Protein AF-A0A3C1LFJ2-F1 (afdb_monomer_lite)

Sequence (70 aa):
MKKLVQSVTALAAAVLVTLGAAAQEKTVEVGGAPMYPSKNIVENAVNSKDHTTLVAAVKAAGLVETLQSV

Structure (mmCIF, N/CA/C/O backbone):
data_AF-A0A3C1LFJ2-F1
#
_entry.id   AF-A0A3C1LFJ2-F1
#
loop_
_atom_site.group_PDB
_atom_site.id
_atom_site.type_symbol
_atom_site.la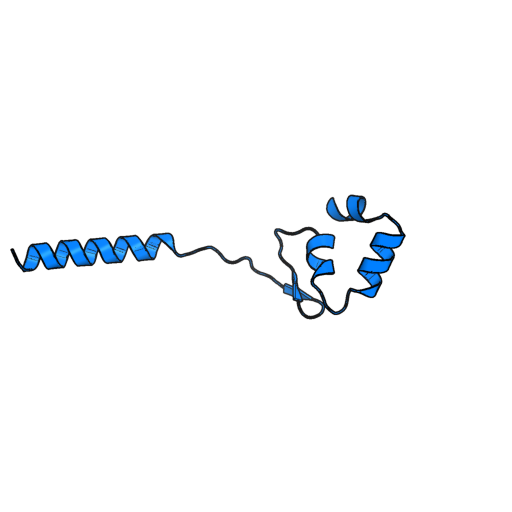bel_atom_id
_atom_site.label_alt_id
_atom_site.label_comp_id
_atom_site.label_asym_id
_atom_site.label_entity_id
_atom_site.label_seq_id
_atom_site.pdbx_PDB_ins_code
_atom_site.Cartn_x
_atom_site.Cartn_y
_atom_site.Cartn_z
_atom_site.occupancy
_atom_site.B_iso_or_equiv
_atom_site.auth_seq_id
_atom_site.auth_comp_id
_atom_site.auth_asym_id
_atom_site.auth_atom_id
_atom_site.pdbx_PDB_model_num
ATOM 1 N N . MET A 1 1 ? 25.642 13.087 -51.656 1.00 58.91 1 MET A N 1
ATOM 2 C CA . MET A 1 1 ? 24.372 13.557 -51.050 1.00 58.91 1 MET A CA 1
ATOM 3 C C . MET A 1 1 ? 23.552 12.423 -50.434 1.00 58.91 1 MET A C 1
ATOM 5 O O . MET A 1 1 ? 23.303 12.486 -49.243 1.00 58.91 1 MET A O 1
ATOM 9 N N . LYS A 1 2 ? 23.220 11.345 -51.166 1.00 51.31 2 LYS A N 1
ATOM 10 C CA . LYS A 1 2 ? 22.454 10.194 -50.625 1.00 51.31 2 LYS A CA 1
ATOM 11 C C . LYS A 1 2 ? 23.099 9.525 -49.394 1.00 51.31 2 LYS A C 1
ATOM 13 O O . LYS A 1 2 ? 22.418 9.295 -48.406 1.00 51.31 2 LYS A O 1
ATOM 18 N N . LYS A 1 3 ? 24.427 9.336 -49.409 1.00 52.84 3 LYS A N 1
ATOM 19 C CA . LYS A 1 3 ? 25.181 8.775 -48.270 1.00 52.84 3 LYS A CA 1
ATOM 20 C C . LYS A 1 3 ? 25.169 9.671 -47.022 1.00 52.84 3 LYS A C 1
ATOM 22 O O . LYS A 1 3 ? 25.132 9.154 -45.921 1.00 52.84 3 LYS A O 1
ATOM 27 N N . LEU A 1 4 ? 25.132 10.996 -47.196 1.00 59.03 4 LEU A N 1
ATOM 28 C CA . LEU A 1 4 ? 25.106 11.963 -46.090 1.00 59.03 4 LEU A CA 1
ATOM 29 C C . LEU A 1 4 ? 23.728 11.996 -45.407 1.00 59.03 4 LEU A C 1
ATOM 31 O O . LEU A 1 4 ? 23.645 12.024 -44.186 1.00 59.03 4 LEU A O 1
ATOM 35 N N . VAL A 1 5 ? 22.647 11.901 -46.190 1.00 60.91 5 VAL A N 1
ATOM 36 C CA . VAL A 1 5 ? 21.267 11.814 -45.675 1.00 60.91 5 VAL A CA 1
ATOM 37 C C . VAL A 1 5 ? 21.042 10.515 -44.889 1.00 60.91 5 VAL A C 1
ATOM 39 O O . VAL A 1 5 ? 20.402 10.545 -43.840 1.00 60.91 5 VAL A O 1
ATOM 42 N N . GLN A 1 6 ? 21.618 9.393 -45.343 1.00 59.03 6 GLN A N 1
ATOM 43 C CA . GLN A 1 6 ? 21.571 8.102 -44.638 1.00 59.03 6 GLN A CA 1
ATOM 44 C C . GLN A 1 6 ? 22.355 8.119 -43.313 1.00 59.03 6 GLN A C 1
ATOM 46 O O . GLN A 1 6 ? 21.911 7.538 -42.327 1.00 59.03 6 GLN A O 1
ATOM 51 N N . SER A 1 7 ? 23.495 8.815 -43.256 1.00 59.09 7 SER A N 1
ATOM 52 C CA . SER A 1 7 ? 24.281 8.955 -42.021 1.00 59.09 7 SER A CA 1
ATOM 53 C C . SER A 1 7 ? 23.593 9.842 -40.978 1.00 59.09 7 SER A C 1
ATOM 55 O O . SER A 1 7 ? 23.624 9.524 -39.792 1.00 59.09 7 SER A O 1
ATOM 57 N N . VAL A 1 8 ? 22.927 10.920 -41.405 1.00 60.31 8 VAL A N 1
ATOM 58 C CA . VAL A 1 8 ? 22.190 11.823 -40.501 1.00 60.31 8 VAL A CA 1
ATOM 59 C C . VAL A 1 8 ? 20.935 11.148 -39.932 1.00 60.31 8 VAL A C 1
ATOM 61 O O . VAL A 1 8 ? 20.632 11.310 -38.753 1.00 60.31 8 VAL A O 1
ATOM 64 N N . THR A 1 9 ? 20.239 10.329 -40.727 1.00 59.56 9 THR A N 1
ATOM 65 C CA . THR A 1 9 ? 19.077 9.554 -40.248 1.00 59.56 9 THR A CA 1
ATOM 66 C C . THR A 1 9 ? 19.471 8.421 -39.295 1.00 59.56 9 THR A C 1
ATOM 68 O O . THR A 1 9 ? 18.780 8.207 -38.301 1.00 59.56 9 THR A O 1
ATOM 71 N N . ALA A 1 10 ? 20.604 7.748 -39.521 1.00 59.31 10 ALA A N 1
ATOM 72 C CA . ALA A 1 10 ? 21.120 6.734 -38.595 1.00 59.31 10 ALA A CA 1
ATOM 73 C C . ALA A 1 10 ? 21.560 7.329 -37.243 1.00 59.31 10 ALA A C 1
ATOM 75 O O . ALA A 1 10 ? 21.330 6.722 -36.197 1.00 59.31 10 ALA A O 1
ATOM 76 N N . LEU A 1 11 ? 22.140 8.536 -37.246 1.00 57.88 11 LEU A N 1
ATOM 77 C CA . LEU A 1 11 ? 22.546 9.222 -36.017 1.00 57.88 11 LEU A CA 1
ATOM 78 C C . LEU A 1 11 ? 21.337 9.725 -35.208 1.00 57.88 11 LEU A C 1
ATOM 80 O O . LEU A 1 11 ? 21.335 9.622 -33.985 1.00 57.88 11 LEU A O 1
ATOM 84 N N . ALA A 1 12 ? 20.278 10.191 -35.879 1.00 58.66 12 ALA A N 1
ATOM 85 C CA . ALA A 1 12 ? 19.029 10.584 -35.223 1.00 58.66 12 ALA A CA 1
ATOM 86 C C . ALA A 1 12 ? 18.304 9.395 -34.560 1.00 58.66 12 ALA A C 1
ATOM 88 O O . ALA A 1 12 ? 17.736 9.545 -33.480 1.00 58.66 12 ALA A O 1
ATOM 89 N N . ALA A 1 13 ? 18.369 8.200 -35.160 1.00 57.72 13 ALA A N 1
ATOM 90 C CA . ALA A 1 13 ? 17.793 6.987 -34.578 1.00 57.72 13 ALA A CA 1
ATOM 91 C C . ALA A 1 13 ? 18.554 6.501 -33.328 1.00 57.72 13 ALA A C 1
ATOM 93 O O . ALA A 1 13 ? 17.934 6.001 -32.392 1.00 57.72 13 ALA A O 1
ATOM 94 N N . ALA A 1 14 ? 19.878 6.687 -33.270 1.00 57.03 14 ALA A N 1
ATOM 95 C CA . ALA A 1 14 ? 20.694 6.276 -32.123 1.00 57.03 14 ALA A CA 1
ATOM 96 C C . ALA A 1 14 ? 20.470 7.143 -30.867 1.00 57.03 14 ALA A C 1
ATOM 98 O O . ALA A 1 14 ? 20.563 6.636 -29.751 1.00 57.03 14 ALA A O 1
ATOM 99 N N . VAL A 1 15 ? 20.123 8.426 -31.032 1.00 58.50 15 VAL A N 1
ATOM 100 C CA . VAL A 1 15 ? 19.834 9.341 -29.908 1.00 58.50 15 VAL A CA 1
ATOM 101 C C . VAL A 1 15 ? 18.500 9.012 -29.223 1.00 58.50 15 VAL A C 1
ATOM 103 O O . VAL A 1 15 ? 18.353 9.236 -28.027 1.00 58.50 15 VAL A O 1
ATOM 106 N N . LEU A 1 16 ? 17.538 8.422 -29.938 1.00 57.56 16 LEU A N 1
ATOM 107 C CA . LEU A 1 16 ? 16.239 8.040 -29.366 1.00 57.56 16 LEU A CA 1
ATOM 108 C C . LEU A 1 16 ? 16.324 6.810 -28.444 1.00 57.56 16 LEU A C 1
ATOM 110 O O . LEU A 1 16 ? 15.494 6.662 -27.551 1.00 57.56 16 LEU A O 1
ATOM 114 N N . VAL A 1 17 ? 17.328 5.945 -28.621 1.00 58.34 17 VAL A N 1
ATOM 115 C CA . VAL A 1 17 ? 17.472 4.702 -27.838 1.00 58.34 17 VAL A CA 1
ATOM 116 C C . VAL A 1 17 ? 18.123 4.952 -26.470 1.00 58.34 17 VAL A C 1
ATOM 118 O O . VAL A 1 17 ? 17.845 4.226 -25.518 1.00 58.34 17 VAL A O 1
ATOM 121 N N . THR A 1 18 ? 18.940 5.998 -26.320 1.00 56.56 18 THR A N 1
ATOM 122 C CA . THR A 1 18 ? 19.646 6.291 -25.056 1.00 56.56 18 THR A CA 1
ATOM 123 C C . THR A 1 18 ? 18.789 7.009 -24.010 1.00 56.56 18 THR A C 1
ATOM 125 O O . THR A 1 18 ? 19.163 7.037 -22.841 1.00 56.56 18 THR A O 1
ATOM 128 N N . LEU A 1 19 ? 17.624 7.542 -24.389 1.00 59.03 19 LEU A N 1
ATOM 129 C CA . LEU A 1 19 ? 16.692 8.229 -23.481 1.00 59.03 19 LEU A CA 1
ATOM 130 C C . LEU A 1 19 ? 15.715 7.277 -22.761 1.00 59.03 19 LEU A C 1
ATOM 132 O O . LEU A 1 19 ? 14.972 7.718 -21.889 1.00 59.03 19 LEU A O 1
ATOM 136 N N . GLY A 1 20 ? 15.679 5.990 -23.131 1.00 56.69 20 GLY A N 1
ATOM 137 C CA . GLY A 1 20 ? 14.574 5.086 -22.780 1.00 56.69 20 GLY A CA 1
ATOM 138 C C . GLY A 1 20 ? 14.831 4.050 -21.682 1.00 56.69 20 GLY A C 1
ATOM 139 O O . GLY A 1 20 ? 13.907 3.324 -21.325 1.00 56.69 20 GLY A O 1
ATOM 140 N N . ALA A 1 21 ? 16.044 3.938 -21.138 1.00 60.31 21 ALA A N 1
ATOM 141 C CA . ALA A 1 21 ? 16.328 2.954 -20.091 1.00 60.31 21 ALA A CA 1
ATOM 142 C C . ALA A 1 21 ? 15.954 3.505 -18.701 1.00 60.31 21 ALA A C 1
ATOM 144 O O . ALA A 1 21 ? 16.822 3.858 -17.905 1.00 60.31 21 ALA A O 1
ATOM 145 N N . ALA A 1 22 ? 14.654 3.603 -18.410 1.00 66.25 22 ALA A N 1
ATOM 146 C CA . ALA A 1 22 ? 14.184 3.843 -17.049 1.00 66.25 22 ALA A CA 1
ATOM 147 C C . ALA A 1 22 ? 14.561 2.631 -16.178 1.00 66.25 22 ALA A C 1
ATOM 149 O O . ALA A 1 22 ? 14.122 1.510 -16.437 1.00 66.25 22 ALA A O 1
ATOM 150 N N . ALA A 1 23 ? 15.412 2.841 -15.173 1.00 73.31 23 ALA A N 1
ATOM 151 C CA . ALA A 1 23 ? 15.799 1.794 -14.236 1.00 73.31 23 ALA A CA 1
ATOM 152 C C . ALA A 1 23 ? 14.567 1.343 -13.437 1.00 73.31 23 ALA A C 1
ATOM 154 O O . ALA A 1 23 ? 14.009 2.112 -12.658 1.00 73.31 23 ALA A O 1
ATOM 155 N N . GLN A 1 24 ? 14.125 0.105 -13.653 1.00 78.50 24 GLN A N 1
ATOM 156 C CA . GLN A 1 24 ? 12.999 -0.470 -12.925 1.00 78.50 24 GLN A CA 1
ATOM 157 C C . GLN A 1 24 ? 13.466 -0.935 -11.539 1.00 78.50 24 GLN A C 1
ATOM 159 O O . GLN A 1 24 ? 14.508 -1.582 -11.414 1.00 78.50 24 GLN A O 1
ATOM 164 N N . GLU A 1 25 ? 12.707 -0.607 -10.494 1.00 88.56 25 GLU A N 1
ATOM 165 C CA . GLU A 1 25 ? 13.024 -1.046 -9.134 1.00 88.56 25 GLU A CA 1
ATOM 166 C C . GLU A 1 25 ? 12.942 -2.571 -9.010 1.00 88.56 25 GLU A C 1
ATOM 168 O O . GLU A 1 25 ? 12.050 -3.216 -9.567 1.00 88.56 25 GLU A O 1
ATOM 173 N N . LYS A 1 26 ? 13.859 -3.157 -8.234 1.00 92.00 26 LYS A N 1
ATOM 174 C CA . LYS A 1 26 ? 13.791 -4.575 -7.883 1.00 92.00 26 LYS A CA 1
ATOM 175 C C . LYS A 1 26 ? 12.734 -4.765 -6.794 1.00 92.00 26 LYS A C 1
ATOM 177 O O . LYS A 1 26 ? 13.006 -4.514 -5.623 1.00 92.00 26 LYS A O 1
ATOM 182 N N . THR A 1 27 ? 11.550 -5.214 -7.189 1.00 94.00 27 THR A N 1
ATOM 183 C CA . THR A 1 27 ? 10.424 -5.463 -6.283 1.00 94.00 27 THR A CA 1
ATOM 184 C C . THR A 1 27 ? 10.403 -6.903 -5.772 1.00 94.00 27 THR A C 1
ATOM 186 O O . THR A 1 27 ? 11.029 -7.804 -6.340 1.00 94.00 27 THR A O 1
ATOM 189 N N . VAL A 1 28 ? 9.673 -7.119 -4.679 1.00 93.62 28 VAL A N 1
ATOM 190 C CA . VAL A 1 28 ? 9.299 -8.452 -4.185 1.00 93.62 28 VAL A CA 1
ATOM 191 C C . VAL A 1 28 ? 7.784 -8.592 -4.224 1.00 93.62 28 VAL A C 1
ATOM 193 O O . VAL A 1 28 ? 7.075 -7.631 -3.949 1.00 93.62 28 VAL A O 1
ATOM 196 N N . GLU A 1 29 ? 7.278 -9.774 -4.558 1.00 94.06 29 GLU A N 1
ATOM 197 C CA . GLU A 1 29 ? 5.839 -10.047 -4.515 1.00 94.06 29 GLU A CA 1
ATOM 198 C C . GLU A 1 29 ? 5.436 -10.460 -3.099 1.00 94.06 29 GLU A C 1
ATOM 200 O O . GLU A 1 29 ? 5.950 -11.446 -2.565 1.00 94.06 29 GLU A O 1
ATOM 205 N N . VAL A 1 30 ? 4.508 -9.722 -2.489 1.00 90.56 30 VAL A N 1
ATOM 206 C CA . VAL A 1 30 ? 3.955 -10.04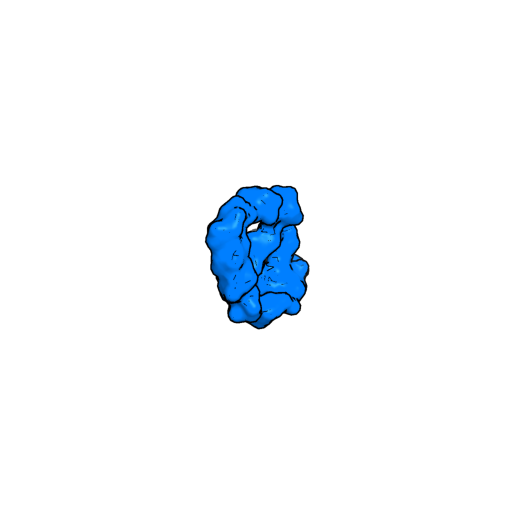8 -1.169 1.00 90.56 30 VAL A CA 1
ATOM 207 C C . VAL A 1 30 ? 2.446 -9.852 -1.210 1.00 90.56 30 VAL A C 1
ATOM 209 O O . VAL A 1 30 ? 1.939 -8.797 -1.586 1.00 90.56 30 VAL A O 1
ATOM 212 N N . GLY A 1 31 ? 1.704 -10.89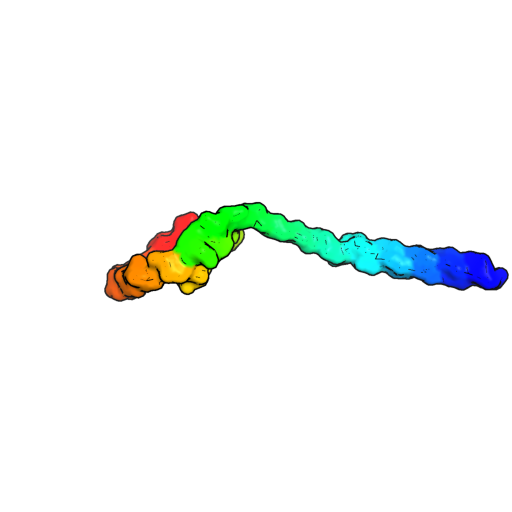3 -0.838 1.00 86.81 31 GLY A N 1
ATOM 213 C CA . GLY A 1 31 ? 0.244 -10.854 -0.828 1.00 86.81 31 GLY A CA 1
ATOM 214 C C . GLY A 1 31 ? -0.383 -10.515 -2.187 1.00 86.81 31 GLY A C 1
ATOM 215 O O . GLY A 1 31 ? -1.315 -9.709 -2.271 1.00 86.81 31 GLY A O 1
ATOM 216 N N . GLY A 1 32 ? 0.207 -11.050 -3.262 1.00 89.75 32 GLY A N 1
ATOM 217 C CA . GLY A 1 32 ? -0.272 -10.908 -4.639 1.00 89.75 32 GLY A CA 1
ATOM 218 C C . GLY A 1 32 ? -0.078 -9.530 -5.280 1.00 89.75 32 GLY A C 1
ATOM 219 O O . GLY A 1 32 ? -0.753 -9.250 -6.273 1.00 89.75 32 GLY A O 1
ATOM 220 N N . ALA A 1 33 ? 0.779 -8.676 -4.710 1.00 92.94 33 ALA A N 1
ATOM 221 C CA . ALA A 1 33 ? 1.173 -7.400 -5.297 1.00 92.94 33 ALA A CA 1
ATOM 222 C C . ALA A 1 33 ? 2.679 -7.120 -5.094 1.00 92.94 33 ALA A C 1
ATOM 224 O O . ALA A 1 33 ? 3.251 -7.541 -4.079 1.00 92.94 33 ALA A O 1
ATOM 225 N N . PRO A 1 34 ? 3.313 -6.355 -6.000 1.00 94.75 34 PRO A N 1
ATOM 226 C CA . PRO A 1 34 ? 4.699 -5.938 -5.846 1.00 94.75 34 PRO A CA 1
ATOM 227 C C . PRO A 1 34 ? 4.851 -4.922 -4.711 1.00 94.75 34 PRO A C 1
ATOM 229 O O . PRO A 1 34 ? 4.122 -3.930 -4.639 1.00 94.75 34 PRO A O 1
ATOM 232 N N . MET A 1 35 ? 5.856 -5.138 -3.868 1.00 94.94 35 MET A N 1
ATOM 233 C CA . MET A 1 35 ? 6.328 -4.188 -2.868 1.00 94.94 35 MET A CA 1
ATOM 234 C C . MET A 1 35 ? 7.523 -3.423 -3.437 1.00 94.94 35 MET A C 1
ATOM 236 O O . MET A 1 35 ? 8.532 -4.022 -3.829 1.00 94.94 35 MET A O 1
ATOM 240 N N . TYR A 1 36 ? 7.400 -2.101 -3.484 1.00 95.06 36 TYR A N 1
ATOM 241 C CA . TYR A 1 36 ? 8.412 -1.199 -4.019 1.00 95.06 36 TYR A CA 1
ATOM 242 C C . TYR A 1 36 ? 9.303 -0.676 -2.894 1.00 95.06 36 TYR A C 1
ATOM 244 O O . TYR A 1 36 ? 8.766 -0.126 -1.930 1.00 95.06 36 TYR A O 1
ATOM 252 N N . PRO A 1 37 ? 10.637 -0.793 -3.010 1.00 93.44 37 PRO A N 1
ATOM 253 C CA . PRO A 1 37 ? 11.567 -0.194 -2.055 1.00 93.44 37 PRO A CA 1
ATOM 254 C C . PRO A 1 37 ? 11.413 1.324 -1.891 1.00 93.44 37 PRO A C 1
ATOM 256 O O . PRO A 1 37 ? 11.730 1.848 -0.829 1.00 93.44 37 PRO A O 1
ATOM 259 N N . SER A 1 38 ? 10.939 2.033 -2.919 1.00 92.94 38 SER A N 1
ATOM 260 C CA . SER A 1 38 ? 10.698 3.483 -2.865 1.00 92.94 38 SER A CA 1
ATOM 261 C C . SER A 1 38 ? 9.432 3.907 -2.113 1.00 92.94 38 SER A C 1
ATOM 263 O O . SER A 1 38 ? 9.238 5.102 -1.890 1.00 92.94 38 SER A O 1
ATOM 265 N N . LYS A 1 39 ? 8.565 2.960 -1.740 1.00 94.06 39 LYS A N 1
ATOM 266 C CA . LYS A 1 39 ? 7.283 3.215 -1.071 1.00 94.06 39 LYS A CA 1
ATOM 267 C C . LYS A 1 39 ? 7.338 2.790 0.390 1.00 94.06 39 LYS A C 1
ATOM 269 O O . LYS A 1 39 ? 7.936 1.763 0.713 1.00 94.06 39 LYS A O 1
ATOM 274 N N . ASN A 1 40 ? 6.648 3.524 1.261 1.00 94.06 40 ASN A N 1
ATOM 275 C CA . ASN A 1 40 ? 6.512 3.114 2.663 1.00 94.06 40 ASN A CA 1
ATOM 276 C C . ASN A 1 40 ? 5.590 1.890 2.808 1.00 94.06 40 ASN A C 1
ATOM 278 O O . ASN A 1 40 ? 4.911 1.458 1.864 1.00 94.06 40 ASN A O 1
ATOM 282 N N . ILE A 1 41 ? 5.545 1.318 4.013 1.00 92.31 41 ILE A N 1
ATOM 283 C CA . ILE A 1 41 ? 4.781 0.087 4.258 1.00 92.31 41 ILE A CA 1
ATOM 284 C C . ILE A 1 41 ? 3.277 0.254 4.009 1.00 92.31 41 ILE A C 1
ATOM 286 O O . ILE A 1 41 ? 2.629 -0.682 3.541 1.00 92.31 41 ILE A O 1
ATOM 290 N N . VAL A 1 42 ? 2.711 1.438 4.263 1.00 93.81 42 VAL A N 1
ATOM 291 C CA . VAL A 1 42 ? 1.278 1.690 4.061 1.00 93.81 42 VAL A CA 1
ATOM 292 C C . VAL A 1 42 ? 0.958 1.756 2.572 1.00 93.81 42 VAL A C 1
ATOM 294 O O . VAL A 1 42 ? 0.020 1.103 2.120 1.00 93.81 42 VAL A O 1
ATOM 297 N N . GLU A 1 43 ? 1.752 2.491 1.797 1.00 94.31 43 GLU A N 1
ATOM 298 C CA . GLU A 1 43 ? 1.606 2.610 0.341 1.00 94.31 43 GLU A CA 1
ATOM 299 C C . GLU A 1 43 ? 1.751 1.265 -0.373 1.00 94.31 43 GLU A C 1
ATOM 301 O O . GLU A 1 43 ? 1.064 0.996 -1.361 1.00 94.31 43 GLU A O 1
ATOM 306 N N . ASN A 1 44 ? 2.626 0.404 0.133 1.00 94.56 44 ASN A N 1
ATOM 307 C CA . ASN A 1 44 ? 2.782 -0.950 -0.368 1.00 94.56 44 ASN A 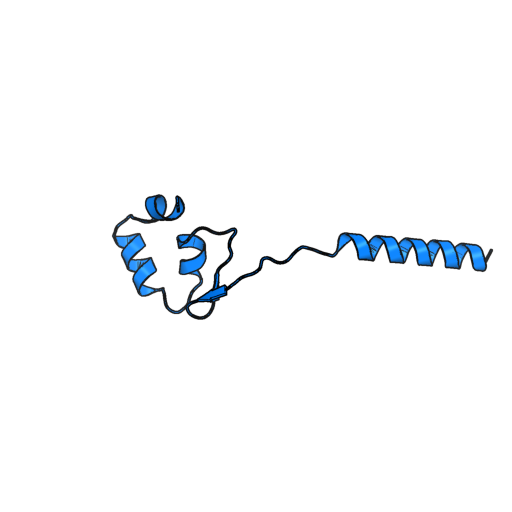CA 1
ATOM 308 C C . ASN A 1 44 ? 1.594 -1.844 0.041 1.00 94.56 44 ASN A C 1
ATOM 310 O O . ASN A 1 44 ? 0.960 -2.464 -0.816 1.00 94.56 44 ASN A O 1
ATOM 314 N N . ALA A 1 45 ? 1.217 -1.856 1.322 1.00 93.19 45 ALA A N 1
ATOM 315 C CA . ALA A 1 45 ? 0.180 -2.747 1.846 1.00 93.19 45 ALA A CA 1
ATOM 316 C C . ALA A 1 45 ? -1.229 -2.462 1.296 1.00 93.19 45 ALA A C 1
ATOM 318 O O . ALA A 1 45 ? -1.991 -3.404 1.079 1.00 93.19 45 ALA A O 1
ATOM 319 N N . VAL A 1 46 ? -1.586 -1.198 1.021 1.00 91.94 46 VAL A N 1
ATOM 320 C CA . VAL A 1 46 ? -2.927 -0.835 0.502 1.00 91.94 46 VAL A CA 1
ATOM 321 C C . VAL A 1 46 ? -3.229 -1.422 -0.881 1.00 91.94 46 VAL A C 1
ATOM 323 O O . VAL A 1 46 ? -4.396 -1.538 -1.244 1.00 91.94 46 VAL A O 1
ATOM 326 N N . ASN A 1 47 ? -2.195 -1.788 -1.644 1.00 90.00 47 ASN A N 1
ATOM 327 C CA . ASN A 1 47 ? -2.323 -2.360 -2.986 1.00 90.00 47 ASN A CA 1
ATOM 328 C C . ASN A 1 47 ? -2.338 -3.898 -2.981 1.00 90.00 47 ASN A C 1
ATOM 330 O O . ASN A 1 47 ? -2.584 -4.519 -4.015 1.00 90.00 47 ASN A O 1
ATOM 334 N N . SER A 1 48 ? -2.075 -4.521 -1.831 1.00 92.06 48 SER A N 1
ATOM 335 C CA . SER A 1 48 ? -2.050 -5.973 -1.682 1.00 92.06 48 SER A CA 1
ATOM 336 C C . SER A 1 48 ? -3.448 -6.537 -1.420 1.00 92.06 48 SER A C 1
ATOM 338 O O . SER A 1 48 ? -4.225 -5.986 -0.638 1.00 92.06 48 SER A O 1
ATOM 340 N N . LYS A 1 49 ? -3.756 -7.680 -2.044 1.00 90.62 49 LYS A N 1
ATOM 341 C CA . LYS A 1 49 ? -5.045 -8.373 -1.874 1.00 90.62 49 LYS A CA 1
ATOM 342 C C . LYS A 1 49 ? -5.176 -9.016 -0.494 1.00 90.62 49 LYS A C 1
ATOM 344 O O . LYS A 1 49 ? -6.276 -9.070 0.054 1.00 90.62 49 LYS A O 1
ATOM 349 N N . ASP A 1 50 ? -4.055 -9.428 0.088 1.00 93.56 50 ASP A N 1
ATOM 350 C CA . ASP A 1 50 ? -4.041 -10.210 1.325 1.00 93.56 50 ASP A CA 1
ATOM 351 C C . ASP A 1 50 ? -4.057 -9.323 2.582 1.00 93.56 50 ASP A C 1
ATOM 353 O O . ASP A 1 50 ? -4.468 -9.761 3.654 1.00 93.56 50 ASP A O 1
ATOM 357 N N . HIS A 1 51 ? -3.679 -8.045 2.462 1.00 93.62 51 HIS A N 1
ATOM 358 C CA . HIS A 1 51 ? -3.539 -7.133 3.606 1.00 93.62 51 HIS A CA 1
ATOM 359 C C . HIS A 1 51 ? -4.749 -6.219 3.844 1.00 93.62 51 HIS A C 1
ATOM 361 O O . HIS A 1 51 ? -4.681 -5.303 4.662 1.00 93.62 51 HIS A O 1
ATOM 367 N N . THR A 1 52 ? -5.881 -6.458 3.183 1.00 93.38 52 THR A N 1
ATOM 368 C CA . THR A 1 52 ? -7.073 -5.588 3.261 1.00 93.38 52 THR A CA 1
ATOM 369 C C . THR A 1 52 ? -7.604 -5.414 4.688 1.00 93.38 52 THR A C 1
ATOM 371 O O . THR A 1 52 ? -7.842 -4.289 5.129 1.00 93.38 52 THR A O 1
ATOM 3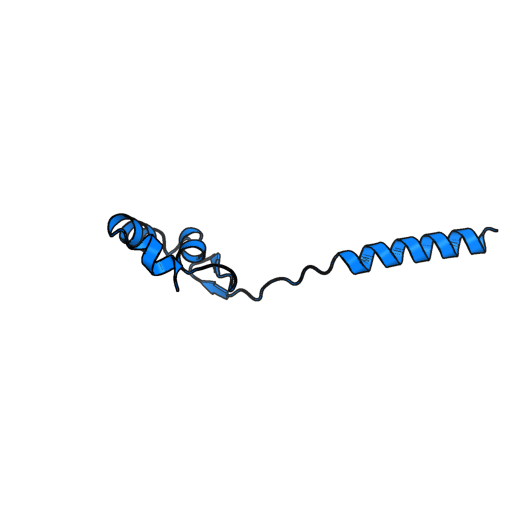74 N N . THR A 1 53 ? -7.725 -6.510 5.443 1.00 95.62 53 THR A N 1
ATOM 375 C CA . THR A 1 53 ? -8.204 -6.477 6.838 1.00 95.62 53 THR A CA 1
ATOM 376 C C . THR A 1 53 ? -7.200 -5.788 7.762 1.00 95.62 53 THR A C 1
ATOM 378 O O . THR A 1 53 ? -7.586 -4.977 8.603 1.00 95.62 53 THR A O 1
ATOM 381 N N . LEU A 1 54 ? -5.904 -6.051 7.574 1.00 93.06 54 LEU A N 1
ATOM 382 C CA . LEU A 1 54 ? -4.840 -5.411 8.348 1.00 93.06 54 LEU A CA 1
ATOM 383 C C . LEU A 1 54 ? -4.818 -3.895 8.117 1.00 93.06 54 LEU A C 1
ATOM 385 O O . LEU A 1 54 ? -4.805 -3.123 9.070 1.00 93.06 54 LEU A O 1
ATOM 389 N N . VAL A 1 55 ? -4.874 -3.461 6.857 1.00 94.19 55 VAL A N 1
ATOM 390 C CA . VAL A 1 55 ? -4.912 -2.041 6.479 1.00 94.19 55 VAL A CA 1
ATOM 391 C C . VAL A 1 55 ? -6.147 -1.353 7.065 1.00 94.19 55 VAL A C 1
ATOM 393 O O . VAL A 1 55 ? -6.050 -0.221 7.541 1.00 94.19 55 VAL A O 1
ATOM 396 N N . ALA A 1 56 ? -7.305 -2.019 7.065 1.00 95.56 56 ALA A N 1
ATOM 397 C CA . ALA A 1 56 ? -8.514 -1.490 7.691 1.00 95.56 56 ALA A CA 1
ATOM 398 C C . ALA A 1 56 ? -8.344 -1.315 9.209 1.00 95.56 56 ALA A C 1
ATOM 400 O O . ALA A 1 56 ? -8.697 -0.264 9.742 1.00 95.56 56 ALA A O 1
ATOM 401 N N . ALA A 1 57 ? -7.744 -2.294 9.892 1.00 96.56 57 ALA A N 1
ATOM 402 C CA . ALA A 1 57 ? -7.457 -2.209 11.323 1.00 96.56 57 ALA A CA 1
ATOM 403 C C . ALA A 1 57 ? -6.455 -1.089 11.649 1.00 96.56 57 ALA A C 1
ATOM 405 O O . ALA A 1 57 ? -6.689 -0.310 12.568 1.00 96.56 57 ALA A O 1
ATOM 406 N N . VAL A 1 58 ? -5.386 -0.947 10.861 1.00 95.06 58 VAL A N 1
ATOM 407 C CA . VAL A 1 58 ? -4.395 0.137 10.996 1.00 95.06 58 VAL A CA 1
ATOM 408 C C . VAL A 1 58 ? -5.048 1.512 10.853 1.00 95.06 58 VAL A C 1
ATOM 410 O O . VAL A 1 58 ? -4.765 2.415 11.641 1.00 95.06 58 VAL A O 1
ATOM 413 N N . LYS A 1 59 ? -5.951 1.667 9.876 1.00 93.19 59 LYS A N 1
ATOM 414 C CA . LYS A 1 59 ? -6.728 2.899 9.686 1.00 93.19 59 LYS A CA 1
ATOM 415 C C . LYS A 1 59 ? -7.658 3.164 10.868 1.00 93.19 59 LYS A C 1
ATOM 417 O O . LYS A 1 59 ? -7.678 4.280 11.372 1.00 93.19 59 LYS A O 1
ATOM 422 N N . ALA A 1 60 ? -8.383 2.148 11.335 1.00 96.94 60 ALA A N 1
ATOM 423 C CA . ALA A 1 60 ? -9.279 2.267 12.485 1.00 96.94 60 ALA A CA 1
ATOM 424 C C . ALA A 1 60 ? -8.530 2.606 13.786 1.00 96.94 60 ALA A C 1
ATOM 426 O O . ALA A 1 60 ? -9.047 3.343 14.619 1.00 96.94 60 ALA A O 1
ATOM 427 N N . ALA A 1 61 ? -7.302 2.106 13.937 1.00 97.19 61 ALA A N 1
ATOM 428 C CA . ALA A 1 61 ? -6.426 2.387 15.070 1.00 97.19 61 ALA A CA 1
ATOM 429 C C . ALA A 1 61 ? -5.670 3.726 14.956 1.00 97.19 61 ALA A C 1
ATOM 431 O O . ALA A 1 61 ? -4.942 4.085 15.876 1.00 97.19 61 ALA A O 1
ATOM 432 N N . GLY A 1 62 ? -5.803 4.457 13.842 1.00 95.81 62 GLY A N 1
ATOM 433 C CA . GLY A 1 62 ? -5.124 5.741 13.640 1.00 95.81 62 GLY A CA 1
ATOM 434 C C . GLY A 1 62 ? -3.600 5.640 13.495 1.00 95.81 62 GLY A C 1
ATOM 435 O O . GLY A 1 62 ? -2.905 6.625 13.711 1.00 95.81 62 GLY A O 1
ATOM 436 N N . LEU A 1 63 ? -3.061 4.475 13.123 1.00 96.38 63 LEU A N 1
ATOM 437 C CA . LEU A 1 63 ? -1.610 4.225 13.088 1.00 96.38 63 LEU A CA 1
ATOM 438 C C . LEU A 1 63 ? -0.943 4.556 11.743 1.00 96.38 63 LEU A C 1
ATOM 440 O O . LEU A 1 63 ? 0.235 4.263 11.550 1.00 96.38 63 LEU A O 1
ATOM 444 N N . VAL A 1 64 ? -1.683 5.138 10.797 1.00 94.50 64 VAL A N 1
ATOM 445 C CA . VAL A 1 64 ? -1.201 5.363 9.425 1.00 94.50 64 VAL A CA 1
ATOM 446 C C . VAL A 1 64 ? 0.044 6.250 9.399 1.00 94.50 64 VAL A C 1
ATOM 448 O O . VAL A 1 64 ? 1.046 5.834 8.830 1.00 94.50 64 VAL A O 1
ATOM 451 N N . GLU A 1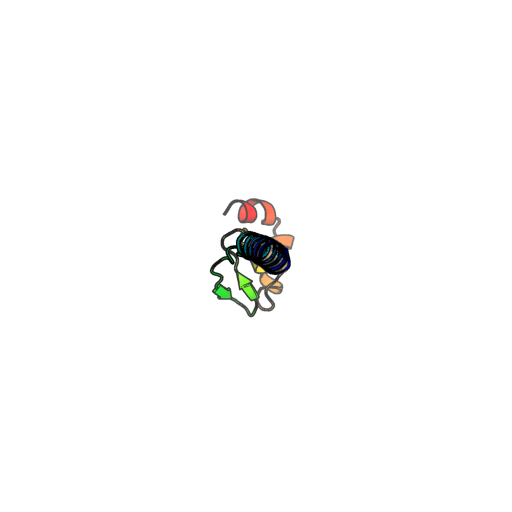 65 ? 0.019 7.416 10.051 1.00 94.50 65 GLU A N 1
ATOM 452 C CA . GLU A 1 65 ? 1.166 8.339 10.050 1.00 94.50 65 GLU A CA 1
ATOM 453 C C . GLU A 1 65 ? 2.409 7.717 10.692 1.00 94.50 65 GLU A C 1
ATOM 455 O O . GLU A 1 65 ? 3.508 7.820 10.153 1.00 94.50 65 GLU A O 1
ATOM 460 N N . THR A 1 66 ? 2.241 7.013 11.816 1.00 94.12 66 THR A N 1
ATOM 461 C CA . THR A 1 66 ? 3.353 6.331 12.491 1.00 94.12 66 THR A CA 1
ATOM 462 C C . THR A 1 66 ? 4.007 5.305 11.571 1.00 94.12 66 THR A C 1
ATOM 464 O O . THR A 1 66 ? 5.231 5.243 11.485 1.00 94.12 66 THR A O 1
ATOM 467 N N . LEU A 1 67 ? 3.202 4.531 10.843 1.00 94.12 67 LEU A N 1
ATOM 468 C CA . LEU A 1 67 ? 3.701 3.498 9.940 1.00 94.12 67 LEU A CA 1
ATOM 469 C C . LEU A 1 67 ? 4.240 4.053 8.619 1.00 94.12 67 LEU A C 1
ATOM 471 O O . LEU A 1 67 ? 5.011 3.375 7.962 1.00 94.12 67 LEU A O 1
ATOM 475 N N . GLN A 1 68 ? 3.892 5.273 8.218 1.00 93.69 68 GLN A N 1
ATOM 476 C CA . GLN A 1 68 ? 4.495 5.903 7.038 1.00 93.69 68 GLN A CA 1
ATOM 477 C C . GLN A 1 68 ? 5.933 6.385 7.277 1.00 93.69 68 GLN A C 1
ATOM 479 O O . GLN A 1 68 ? 6.634 6.681 6.312 1.00 93.69 68 GLN A O 1
ATOM 484 N N . SER A 1 69 ? 6.370 6.475 8.539 1.00 88.38 69 SER A N 1
ATOM 485 C CA . SER A 1 69 ? 7.735 6.886 8.902 1.00 88.38 69 SER A CA 1
ATOM 486 C C . SER A 1 69 ? 8.775 5.761 8.840 1.00 88.38 69 SER A C 1
ATOM 488 O O . SER A 1 69 ? 9.966 6.032 9.010 1.00 88.38 69 SER A O 1
ATOM 490 N N . VAL A 1 70 ? 8.326 4.522 8.614 1.00 73.56 70 VAL A N 1
ATOM 491 C CA . VAL A 1 70 ? 9.152 3.312 8.485 1.00 73.56 70 VAL A CA 1
ATOM 492 C C . VAL A 1 70 ? 9.129 2.776 7.060 1.00 73.56 70 VAL A C 1
ATOM 494 O O . VAL A 1 70 ? 10.181 2.238 6.663 1.00 73.56 70 VAL A O 1
#

pLDDT: mean 81.63, std 16.33, range [51.31, 97.19]

Foldseek 3Di:
DVVVVVVVVVVVVVVVVVVPPDPDADWDDDQNDTDGPVAFPLVRLVPHPRCPVVNVVCVVVVVVVVRRVD

Radius of gyration: 22.84 Å; chains: 1; bounding box: 34×24×66 Å

Secondary structure (DSSP, 8-state):
-HHHHHHHHHHHHHHHHTT--------EEETTEEEPTTS-HHHHHTT-STTHHHHHHHHHTT-HHHHHT-